Protein AF-A0A136Q423-F1 (afdb_monomer_lite)

Radius of gyration: 15.65 Å; chains: 1; bounding box: 30×45×35 Å

Structure (mmCIF, N/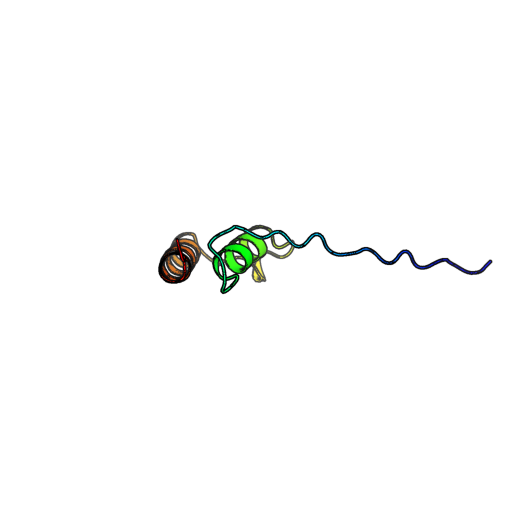CA/C/O backbone):
data_AF-A0A136Q423-F1
#
_entry.id   AF-A0A136Q423-F1
#
loop_
_atom_site.group_PDB
_atom_site.id
_atom_site.type_symbol
_atom_site.label_atom_id
_atom_site.label_alt_id
_atom_site.label_comp_id
_atom_site.label_asym_id
_atom_site.label_entity_id
_atom_site.label_seq_id
_atom_site.pdbx_PDB_ins_code
_atom_site.Cartn_x
_atom_site.Cartn_y
_atom_site.Cartn_z
_atom_site.occupancy
_atom_site.B_iso_or_equiv
_atom_site.auth_seq_id
_atom_site.auth_comp_id
_atom_site.auth_asym_id
_atom_site.auth_atom_id
_atom_site.pdbx_PDB_model_num
ATOM 1 N N . MET A 1 1 ? 14.607 33.121 -24.018 1.00 50.59 1 MET A N 1
ATOM 2 C CA . MET A 1 1 ? 13.238 32.732 -23.614 1.00 50.59 1 MET A CA 1
ATOM 3 C C . MET A 1 1 ? 13.333 32.070 -22.246 1.00 50.59 1 MET A C 1
ATOM 5 O O . MET A 1 1 ? 14.103 31.128 -22.128 1.00 50.59 1 MET A O 1
ATOM 9 N N . LEU A 1 2 ? 12.648 32.578 -21.215 1.00 57.41 2 LEU A N 1
ATOM 10 C CA . LEU A 1 2 ? 12.578 31.903 -19.910 1.00 57.41 2 LEU A CA 1
ATOM 11 C C . LEU A 1 2 ? 11.556 30.759 -19.993 1.00 57.41 2 LEU A C 1
ATOM 13 O O . LEU A 1 2 ? 10.392 31.010 -20.303 1.00 57.41 2 LEU A O 1
ATOM 17 N N . GLN A 1 3 ? 11.981 29.521 -19.729 1.00 69.12 3 GLN A N 1
ATOM 18 C CA . GLN A 1 3 ? 11.065 28.394 -19.531 1.00 69.12 3 GLN A CA 1
ATOM 19 C C . GLN A 1 3 ? 10.254 28.644 -18.255 1.00 69.12 3 GLN A C 1
ATOM 21 O O . GLN A 1 3 ? 10.817 28.764 -17.169 1.00 69.12 3 GLN A O 1
ATOM 26 N N . ARG A 1 4 ? 8.929 28.748 -18.388 1.00 65.69 4 ARG A N 1
ATOM 27 C CA . ARG A 1 4 ? 8.015 28.744 -17.243 1.00 65.69 4 ARG A CA 1
ATOM 28 C C . ARG A 1 4 ? 7.882 27.304 -16.763 1.00 65.69 4 ARG A C 1
ATOM 30 O O . ARG A 1 4 ? 7.340 26.471 -17.481 1.00 65.69 4 ARG A O 1
ATOM 37 N N . THR A 1 5 ? 8.400 27.009 -15.579 1.00 72.81 5 THR A N 1
ATOM 38 C CA . THR A 1 5 ? 8.174 25.723 -14.917 1.00 72.81 5 THR A CA 1
ATOM 39 C C . THR A 1 5 ? 6.720 25.679 -14.459 1.00 72.81 5 THR A C 1
ATOM 41 O O . THR A 1 5 ? 6.307 26.497 -13.639 1.00 72.81 5 THR A O 1
ATOM 44 N N . GLU A 1 6 ? 5.924 24.764 -15.006 1.00 74.25 6 GLU A N 1
ATOM 45 C CA . GLU A 1 6 ? 4.562 24.538 -14.524 1.00 74.25 6 GLU A CA 1
ATOM 46 C C . GLU A 1 6 ? 4.617 23.777 -13.196 1.00 74.25 6 GLU A C 1
ATOM 48 O O . GLU A 1 6 ? 5.127 22.657 -13.120 1.00 74.25 6 GLU A O 1
ATOM 53 N N . THR A 1 7 ? 4.100 24.387 -12.129 1.00 76.50 7 THR A N 1
ATOM 54 C CA . THR A 1 7 ? 3.951 23.712 -10.838 1.00 76.50 7 THR A CA 1
ATOM 55 C C . THR A 1 7 ? 2.779 22.740 -10.924 1.00 76.50 7 THR A C 1
ATOM 57 O O . THR A 1 7 ? 1.625 23.116 -10.725 1.00 76.50 7 THR A O 1
ATOM 60 N N . ILE A 1 8 ? 3.068 21.474 -11.224 1.00 77.44 8 ILE A N 1
ATOM 61 C CA . ILE A 1 8 ? 2.063 20.409 -11.197 1.00 77.44 8 ILE A CA 1
ATOM 62 C C . ILE A 1 8 ? 1.719 20.124 -9.733 1.00 77.44 8 ILE A C 1
ATOM 64 O O . ILE A 1 8 ? 2.552 19.625 -8.976 1.00 77.44 8 ILE A O 1
ATOM 68 N N . THR A 1 9 ? 0.490 20.438 -9.322 1.00 74.06 9 THR A N 1
ATOM 69 C CA . THR A 1 9 ? -0.006 20.020 -8.006 1.00 74.06 9 THR A CA 1
ATOM 70 C C . THR A 1 9 ? -0.363 18.534 -8.079 1.00 74.06 9 THR A C 1
ATO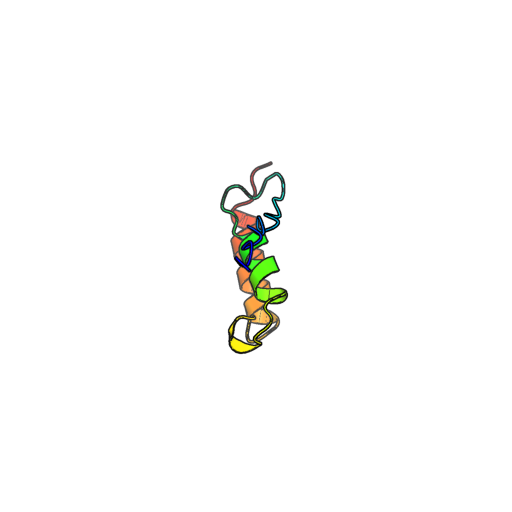M 72 O O . THR A 1 9 ? -1.176 18.155 -8.927 1.00 74.06 9 THR A O 1
ATOM 75 N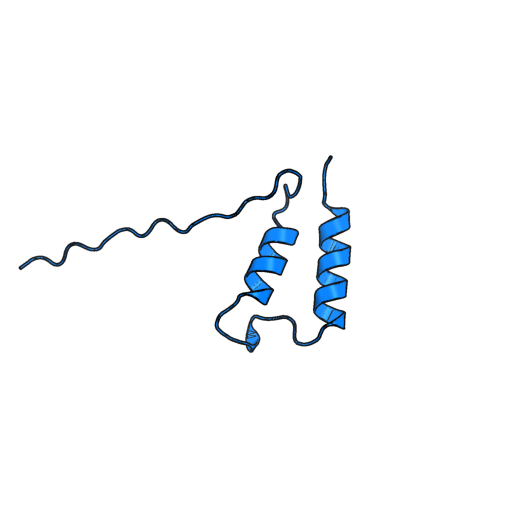 N . PRO A 1 10 ? 0.238 17.662 -7.251 1.00 68.62 10 PRO A N 1
ATOM 76 C CA . PRO A 1 10 ? -0.089 16.246 -7.280 1.00 68.62 10 PRO A CA 1
ATOM 77 C C . PRO A 1 10 ? -1.543 16.048 -6.853 1.00 68.62 10 PRO A C 1
ATOM 79 O O . PRO A 1 10 ? -1.985 16.594 -5.842 1.00 68.62 10 PRO A O 1
ATOM 82 N N . ILE A 1 11 ? -2.288 15.254 -7.622 1.00 71.62 11 ILE A N 1
ATOM 83 C CA . ILE A 1 11 ? -3.649 14.863 -7.257 1.00 71.62 11 ILE A CA 1
ATOM 84 C C . ILE A 1 11 ? -3.546 13.962 -6.026 1.00 71.62 11 ILE A C 1
ATOM 86 O O . ILE A 1 11 ? -3.079 12.825 -6.110 1.00 71.62 11 ILE A O 1
ATOM 90 N N . VAL A 1 12 ? -3.955 14.488 -4.872 1.00 70.81 12 VAL A N 1
ATOM 91 C CA . VAL A 1 12 ? -4.023 13.725 -3.626 1.00 70.81 12 VAL A CA 1
ATOM 92 C C . VAL A 1 12 ? -5.397 13.084 -3.549 1.00 70.81 12 VAL A C 1
ATOM 94 O O . VAL A 1 12 ? -6.397 13.737 -3.259 1.00 70.81 12 VAL A O 1
ATOM 97 N N . PHE A 1 13 ? -5.451 11.786 -3.816 1.00 72.19 13 PHE A N 1
ATOM 98 C CA . PHE A 1 13 ? -6.661 11.014 -3.593 1.00 72.19 13 PHE A CA 1
ATOM 99 C C . PHE A 1 13 ? -6.831 10.801 -2.084 1.00 72.19 13 PHE A C 1
ATOM 101 O O . PHE A 1 13 ? -5.901 10.373 -1.399 1.00 72.19 13 PHE A O 1
ATOM 108 N N . SER A 1 14 ? -8.021 11.085 -1.555 1.00 79.06 14 SER A N 1
ATOM 109 C CA . SER A 1 14 ? -8.371 10.771 -0.168 1.00 79.06 14 SER A CA 1
ATOM 110 C C . SER A 1 14 ? -9.701 10.029 -0.112 1.00 79.06 14 SER A C 1
ATOM 112 O O . S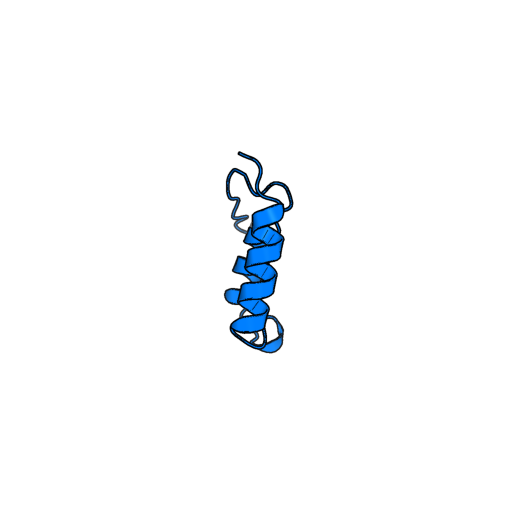ER A 1 14 ? -10.626 10.340 -0.857 1.00 79.06 14 SER A O 1
ATOM 114 N N . MET A 1 15 ? -9.761 9.010 0.741 1.00 82.62 15 MET A N 1
ATOM 115 C CA . MET A 1 15 ? -10.982 8.286 1.067 1.00 82.62 15 MET A CA 1
ATOM 116 C C . MET A 1 15 ? -11.427 8.729 2.460 1.00 82.62 15 MET A C 1
ATOM 118 O O . MET A 1 15 ? -10.610 8.792 3.383 1.00 82.62 15 MET A O 1
ATOM 122 N N . MET A 1 16 ? -12.709 9.062 2.603 1.00 81.94 16 MET A N 1
ATOM 123 C CA . MET A 1 16 ? -13.312 9.330 3.907 1.00 81.94 16 MET A CA 1
ATOM 124 C C . MET A 1 16 ? -13.236 8.052 4.757 1.00 81.94 16 MET A C 1
ATOM 126 O O . MET A 1 16 ? -13.529 6.972 4.252 1.00 81.94 16 MET A O 1
ATOM 130 N N . GLY A 1 17 ? -12.765 8.168 6.000 1.00 84.00 17 GLY A N 1
ATOM 131 C CA . GLY A 1 17 ? -12.495 7.027 6.887 1.00 84.00 17 GLY A CA 1
ATOM 132 C C . GLY A 1 17 ? -11.073 6.448 6.812 1.00 84.00 17 GLY A C 1
ATOM 133 O O . GLY A 1 17 ? -10.659 5.751 7.732 1.00 84.00 17 GLY A O 1
ATOM 134 N N . ASP A 1 18 ? -10.264 6.795 5.798 1.00 86.75 18 ASP A N 1
ATOM 135 C CA . ASP A 1 18 ? -8.824 6.476 5.757 1.00 86.75 18 ASP A CA 1
ATOM 136 C C . ASP A 1 18 ? -7.999 7.633 6.350 1.00 86.75 18 ASP A C 1
ATOM 138 O O . ASP A 1 18 ? -7.341 8.410 5.636 1.00 86.75 18 ASP A O 1
ATOM 142 N N . MET A 1 19 ? -8.080 7.799 7.675 1.00 82.88 19 MET A N 1
ATOM 143 C CA . MET A 1 19 ? -7.334 8.848 8.385 1.00 82.88 19 MET A CA 1
ATOM 144 C C . MET A 1 19 ? -5.823 8.630 8.289 1.00 82.88 19 MET A C 1
ATOM 146 O O . MET A 1 19 ? -5.080 9.571 8.013 1.00 82.88 19 MET A O 1
ATOM 150 N N . GLN A 1 20 ? -5.377 7.381 8.438 1.00 86.31 20 GLN A N 1
ATOM 151 C CA . GLN A 1 20 ? -3.958 7.017 8.445 1.00 86.31 20 GLN A CA 1
ATOM 152 C C . GLN A 1 20 ? -3.348 6.867 7.042 1.00 86.31 20 GLN A C 1
ATOM 154 O O . GLN A 1 20 ? -2.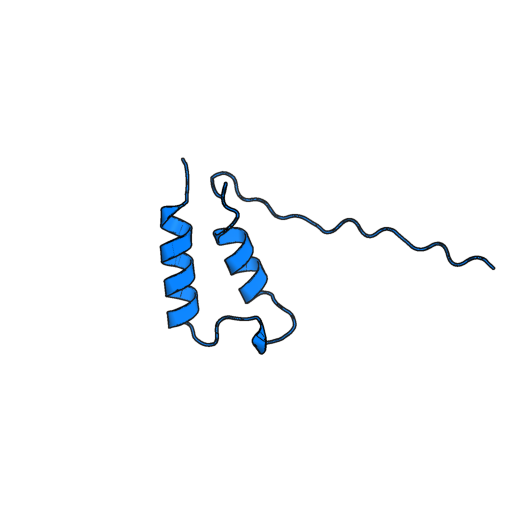161 6.568 6.918 1.00 86.31 20 GLN A O 1
ATOM 159 N N . LYS A 1 21 ? -4.136 7.076 5.977 1.00 89.88 21 LYS A N 1
ATOM 160 C CA . LYS A 1 21 ? -3.717 6.959 4.568 1.00 89.88 21 LYS A CA 1
ATOM 161 C C . LYS A 1 21 ? -3.150 5.588 4.199 1.00 89.88 21 LYS A C 1
ATOM 163 O O . LYS A 1 21 ? -2.469 5.465 3.180 1.00 89.88 21 LYS A O 1
ATOM 168 N N . GLN A 1 22 ? -3.421 4.552 4.992 1.00 91.38 22 GLN A N 1
ATOM 169 C CA . GLN A 1 22 ? -2.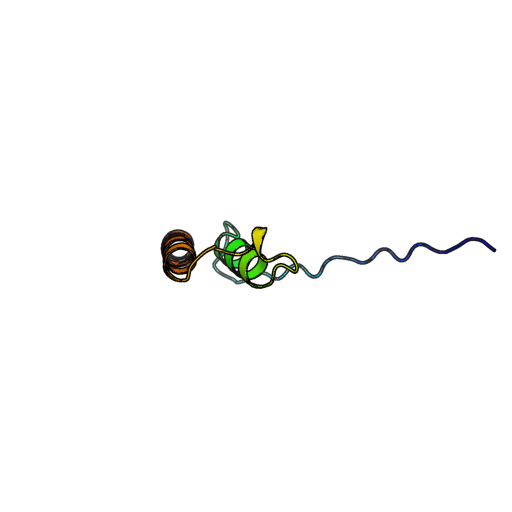865 3.218 4.766 1.00 91.38 22 GLN A CA 1
ATOM 170 C C . GLN A 1 22 ? -3.486 2.569 3.532 1.00 91.38 22 GLN A C 1
ATOM 172 O O . GLN A 1 22 ? -2.792 1.924 2.743 1.00 91.38 22 GLN A O 1
ATOM 177 N N . PHE A 1 23 ? -4.781 2.794 3.313 1.00 92.19 23 PHE A N 1
ATOM 178 C CA . PHE A 1 23 ? -5.441 2.302 2.114 1.00 92.19 23 PHE A CA 1
ATOM 179 C C . PHE A 1 23 ? -4.999 3.079 0.872 1.00 92.19 23 PHE A C 1
ATOM 181 O O . PHE A 1 23 ? -4.682 2.467 -0.150 1.00 92.19 23 PHE A O 1
ATOM 188 N N . MET A 1 24 ? -4.868 4.406 0.964 1.00 92.25 24 MET A N 1
ATOM 189 C CA . MET A 1 24 ? -4.328 5.199 -0.147 1.00 92.25 24 MET A CA 1
ATOM 190 C C . MET A 1 24 ? -2.866 4.856 -0.466 1.00 92.25 24 MET A C 1
ATOM 192 O O . MET A 1 24 ? -2.482 4.854 -1.639 1.00 92.25 24 MET A O 1
ATOM 196 N N . ALA A 1 25 ? -2.054 4.505 0.535 1.00 91.56 25 ALA A N 1
ATOM 197 C CA . ALA A 1 25 ? -0.690 4.017 0.337 1.00 91.56 25 ALA A CA 1
ATOM 198 C C . ALA A 1 25 ? -0.669 2.662 -0.389 1.00 91.56 25 ALA A C 1
ATOM 200 O O . ALA A 1 25 ? 0.088 2.494 -1.349 1.00 91.56 25 ALA A O 1
ATOM 201 N N . LEU A 1 26 ? -1.544 1.726 -0.002 1.00 93.81 26 LEU A N 1
ATOM 202 C CA . LEU A 1 26 ? -1.719 0.461 -0.717 1.00 93.81 26 LEU A CA 1
ATOM 203 C C . LEU A 1 26 ? -2.120 0.706 -2.177 1.00 93.81 26 LEU A C 1
ATOM 205 O O . LEU A 1 26 ? -1.458 0.192 -3.079 1.00 93.81 26 LEU A O 1
ATOM 209 N N . LEU A 1 27 ? -3.141 1.526 -2.428 1.00 92.69 27 LEU A N 1
ATOM 210 C CA . LEU A 1 27 ? -3.587 1.858 -3.784 1.00 92.69 27 LEU A CA 1
ATOM 211 C C . LEU A 1 27 ? -2.453 2.469 -4.622 1.00 92.69 27 LEU A C 1
ATOM 213 O O . LEU A 1 27 ? -2.211 2.049 -5.754 1.00 92.69 27 LEU A O 1
ATOM 217 N N . SER A 1 28 ? -1.697 3.398 -4.034 1.00 92.12 28 SER A N 1
ATOM 218 C CA . SER A 1 28 ? -0.536 4.025 -4.676 1.00 92.12 28 SER A CA 1
ATOM 219 C C . SER A 1 28 ? 0.552 3.005 -5.018 1.00 92.12 28 SER A C 1
ATOM 221 O O . SER A 1 28 ? 1.137 3.064 -6.100 1.00 92.12 28 SER A O 1
ATOM 223 N N . SER A 1 29 ? 0.803 2.040 -4.126 1.00 93.94 29 SER A N 1
ATOM 224 C CA . SER A 1 29 ? 1.768 0.965 -4.367 1.00 93.94 29 SER A CA 1
ATOM 225 C C . SER A 1 29 ? 1.333 0.053 -5.517 1.00 93.94 29 SER A C 1
ATOM 227 O O . SER A 1 29 ? 2.156 -0.289 -6.358 1.00 93.94 29 SER A O 1
ATOM 229 N N . LEU A 1 30 ? 0.039 -0.273 -5.630 1.00 94.56 30 LEU A N 1
ATOM 230 C CA . LEU A 1 30 ? -0.503 -1.104 -6.711 1.00 94.56 30 LEU A CA 1
ATOM 231 C C . LEU A 1 30 ? -0.403 -0.409 -8.076 1.00 94.56 30 LEU A C 1
ATOM 233 O O . LEU A 1 30 ? -0.109 -1.051 -9.085 1.00 94.56 30 LEU A O 1
ATOM 237 N N . MET A 1 31 ? -0.598 0.911 -8.102 1.00 93.12 31 MET A N 1
ATOM 238 C CA . MET A 1 31 ? -0.526 1.740 -9.310 1.00 93.12 31 MET A CA 1
ATOM 239 C C . MET A 1 31 ? 0.897 2.199 -9.661 1.00 93.12 31 MET A C 1
ATOM 241 O O . MET A 1 31 ? 1.097 2.880 -10.669 1.00 93.12 31 MET A O 1
ATOM 245 N N . ALA A 1 32 ? 1.906 1.841 -8.862 1.00 92.69 32 ALA A N 1
ATOM 246 C CA . ALA A 1 32 ? 3.266 2.319 -9.063 1.00 92.69 32 ALA A CA 1
ATOM 247 C C . ALA A 1 32 ? 3.804 1.942 -10.455 1.00 92.69 32 ALA A C 1
ATOM 249 O O . ALA A 1 32 ? 3.647 0.810 -10.918 1.00 92.69 32 ALA A O 1
ATOM 250 N N . LYS A 1 33 ? 4.494 2.877 -11.124 1.00 92.69 33 LYS A N 1
ATOM 251 C CA . LYS A 1 33 ? 5.106 2.651 -12.449 1.00 92.69 33 LYS A CA 1
ATOM 252 C C . LYS A 1 33 ? 6.092 1.479 -12.447 1.00 92.69 33 LYS A C 1
ATOM 254 O O . LYS A 1 33 ? 6.134 0.707 -13.399 1.00 92.69 33 LYS A O 1
ATOM 259 N N . TYR A 1 34 ? 6.887 1.367 -11.385 1.00 94.81 34 TYR A N 1
ATOM 260 C CA . TYR A 1 34 ? 7.930 0.353 -11.259 1.00 94.81 34 TYR A CA 1
ATOM 261 C C . TYR A 1 34 ? 7.400 -0.870 -10.503 1.00 94.81 34 TYR A C 1
ATOM 263 O O . TYR A 1 34 ? 6.950 -0.702 -9.367 1.00 94.81 34 TYR A O 1
ATOM 271 N N . PRO A 1 35 ? 7.497 -2.090 -11.070 1.00 92.69 35 PRO A N 1
ATOM 272 C CA . PRO A 1 35 ? 7.039 -3.312 -10.410 1.00 92.69 35 PRO A CA 1
ATOM 273 C C . PRO A 1 35 ? 7.665 -3.547 -9.033 1.00 92.69 35 PRO A C 1
ATOM 275 O O . PRO A 1 35 ? 6.985 -4.020 -8.136 1.00 92.69 35 PRO A O 1
ATOM 278 N N . SER A 1 36 ? 8.919 -3.131 -8.829 1.00 94.19 36 SER A N 1
ATOM 279 C CA . SER A 1 36 ? 9.623 -3.238 -7.541 1.00 94.19 36 SER A CA 1
ATOM 280 C C . SER A 1 36 ? 8.998 -2.428 -6.401 1.00 94.19 36 SER A C 1
ATOM 282 O O . SER A 1 36 ? 9.343 -2.635 -5.243 1.00 94.19 36 SER A O 1
ATOM 284 N N . ARG A 1 37 ? 8.110 -1.479 -6.719 1.00 91.75 37 ARG A N 1
ATOM 285 C CA . ARG A 1 37 ? 7.358 -0.680 -5.741 1.00 91.75 37 ARG A CA 1
ATOM 286 C C . ARG A 1 37 ? 5.944 -1.213 -5.507 1.00 91.75 37 ARG A C 1
ATOM 288 O O . ARG A 1 37 ? 5.220 -0.649 -4.691 1.00 91.75 37 ARG A O 1
ATOM 295 N N . ARG A 1 38 ? 5.547 -2.255 -6.241 1.00 95.25 38 ARG A N 1
ATOM 296 C CA . ARG A 1 38 ? 4.281 -2.962 -6.051 1.00 95.25 38 ARG A CA 1
ATOM 297 C C . ARG A 1 38 ? 4.489 -4.104 -5.050 1.00 95.25 38 ARG A C 1
ATOM 299 O O . ARG A 1 38 ? 5.621 -4.549 -4.862 1.00 95.25 38 ARG A O 1
ATOM 306 N N . PRO A 1 39 ? 3.417 -4.622 -4.434 1.00 96.12 39 PRO A N 1
ATOM 307 C CA . PRO A 1 39 ? 3.483 -5.893 -3.728 1.00 96.12 39 PRO A CA 1
ATOM 308 C C . PRO A 1 39 ? 3.995 -6.996 -4.665 1.00 96.12 39 PRO A C 1
ATOM 310 O O . PRO A 1 39 ? 3.522 -7.133 -5.794 1.00 96.12 39 PRO A O 1
ATOM 313 N N . ASN A 1 40 ? 4.927 -7.811 -4.181 1.00 95.44 40 ASN A N 1
ATOM 314 C CA . ASN A 1 40 ? 5.546 -8.899 -4.939 1.00 95.44 40 ASN A CA 1
ATOM 315 C C . ASN A 1 40 ? 4.585 -10.074 -5.185 1.00 95.44 40 ASN A C 1
ATOM 317 O O . ASN A 1 40 ? 4.863 -10.943 -6.006 1.00 95.44 40 ASN A O 1
ATOM 321 N N . SER A 1 41 ? 3.467 -10.138 -4.454 1.00 96.81 41 SER A N 1
ATOM 322 C CA . SER A 1 41 ? 2.444 -11.172 -4.614 1.00 96.81 41 SER A CA 1
ATOM 323 C C . SER A 1 41 ? 1.062 -10.685 -4.180 1.00 96.81 41 SER A C 1
ATOM 325 O O . SER A 1 41 ? 0.930 -9.743 -3.392 1.00 96.81 41 SER A O 1
ATOM 327 N N . ALA A 1 42 ? 0.026 -11.392 -4.636 1.00 96.00 42 ALA A N 1
ATOM 328 C CA . ALA A 1 42 ? -1.348 -11.168 -4.195 1.00 96.00 42 ALA A CA 1
ATOM 329 C C . ALA A 1 42 ? -1.509 -11.349 -2.675 1.00 96.00 42 ALA A C 1
ATOM 331 O O . ALA A 1 42 ? -2.196 -10.557 -2.036 1.00 96.00 42 ALA A O 1
ATOM 332 N N . ASN A 1 43 ? -0.820 -12.328 -2.078 1.00 97.81 43 ASN A N 1
ATOM 333 C CA . ASN A 1 43 ? -0.857 -12.565 -0.631 1.00 97.81 43 ASN A CA 1
ATOM 334 C C . ASN A 1 43 ? -0.289 -11.379 0.158 1.00 97.81 43 ASN A C 1
ATOM 336 O O . ASN A 1 43 ? -0.848 -10.994 1.183 1.00 97.81 43 ASN A O 1
ATOM 340 N N . GLN A 1 44 ? 0.789 -10.764 -0.336 1.00 96.00 44 GLN A N 1
ATOM 341 C CA . GLN A 1 44 ? 1.358 -9.569 0.286 1.00 96.00 44 GLN A CA 1
ATOM 342 C C . GLN A 1 44 ? 0.389 -8.383 0.202 1.00 96.00 44 GLN A C 1
ATOM 344 O O . GLN A 1 44 ? 0.152 -7.718 1.208 1.00 96.00 44 GLN A O 1
ATOM 349 N N . ALA A 1 45 ? -0.216 -8.159 -0.969 1.00 96.69 45 ALA A N 1
ATOM 350 C CA . ALA A 1 45 ? -1.224 -7.115 -1.149 1.00 96.69 45 ALA A CA 1
ATOM 351 C C . ALA A 1 45 ? -2.438 -7.325 -0.227 1.00 96.69 45 ALA A C 1
ATOM 353 O O . ALA A 1 45 ? -2.937 -6.375 0.374 1.00 96.69 45 ALA A O 1
ATOM 354 N N . LEU A 1 46 ? -2.882 -8.575 -0.072 1.00 97.06 46 LEU A N 1
ATOM 355 C CA . LEU A 1 46 ? -3.984 -8.936 0.814 1.00 97.06 46 LEU A CA 1
ATOM 356 C C . LEU A 1 46 ? -3.639 -8.682 2.287 1.00 97.06 46 LEU A C 1
ATOM 358 O O . LEU A 1 46 ? -4.467 -8.154 3.027 1.00 97.06 46 LEU A O 1
ATOM 362 N N . GLY A 1 47 ? -2.413 -9.002 2.707 1.00 96.88 47 GLY A N 1
ATOM 363 C CA . GLY A 1 47 ? -1.924 -8.683 4.048 1.00 96.88 47 GLY A CA 1
ATOM 364 C C . GLY A 1 47 ? -1.959 -7.180 4.331 1.00 96.88 47 GLY A C 1
ATOM 365 O O . GLY A 1 47 ? -2.465 -6.759 5.369 1.00 96.88 47 GLY A O 1
ATOM 366 N N . TRP A 1 48 ? -1.502 -6.364 3.379 1.00 95.12 48 TRP A N 1
ATOM 367 C CA . TRP A 1 48 ? -1.543 -4.902 3.491 1.00 95.12 48 TRP A CA 1
ATOM 368 C C . TRP A 1 48 ? -2.976 -4.364 3.534 1.00 95.12 48 TRP A C 1
ATOM 370 O O . TRP A 1 48 ? -3.269 -3.470 4.322 1.00 95.12 48 TRP A O 1
ATOM 380 N N . LEU A 1 49 ? -3.890 -4.938 2.746 1.00 95.00 49 LEU A N 1
ATOM 381 C CA . LEU A 1 49 ? -5.304 -4.567 2.777 1.00 95.00 49 LEU A CA 1
ATOM 382 C C . LEU A 1 49 ? -5.939 -4.867 4.137 1.00 95.00 49 LEU A C 1
ATOM 384 O O . LEU A 1 49 ? -6.686 -4.045 4.661 1.00 95.00 49 LEU A O 1
ATOM 388 N N . ASN A 1 50 ? -5.659 -6.038 4.709 1.00 95.38 50 ASN A N 1
ATOM 389 C CA . ASN A 1 50 ? -6.198 -6.416 6.013 1.00 95.38 50 ASN A CA 1
ATOM 390 C C . ASN A 1 50 ? -5.662 -5.515 7.132 1.00 95.38 50 ASN A C 1
ATOM 392 O O . ASN A 1 50 ? -6.432 -5.123 8.005 1.00 95.38 50 ASN A O 1
ATOM 396 N N . ALA A 1 51 ? -4.384 -5.129 7.070 1.00 92.94 51 ALA A N 1
ATOM 397 C CA . ALA A 1 51 ? -3.821 -4.139 7.984 1.00 92.94 51 ALA A CA 1
ATOM 398 C C . ALA A 1 51 ? -4.510 -2.771 7.828 1.00 92.94 51 ALA A C 1
ATOM 400 O O . ALA A 1 51 ? -4.989 -2.216 8.813 1.00 92.94 51 ALA A O 1
ATOM 401 N N . ALA A 1 52 ? -4.657 -2.270 6.597 1.00 92.81 52 ALA A N 1
ATOM 402 C CA . ALA A 1 52 ? -5.307 -0.986 6.325 1.00 92.81 52 ALA A CA 1
ATOM 403 C C . ALA A 1 52 ? -6.782 -0.950 6.764 1.00 92.81 52 ALA A C 1
ATOM 405 O O . ALA A 1 52 ? -7.249 0.051 7.295 1.00 92.81 52 ALA A O 1
ATOM 406 N N . LYS A 1 53 ? -7.527 -2.051 6.606 1.00 91.31 53 LYS A N 1
ATOM 407 C CA . LYS A 1 53 ? -8.921 -2.139 7.072 1.00 91.31 53 LYS A CA 1
ATOM 408 C C . LYS A 1 53 ? -9.060 -1.922 8.577 1.00 91.31 53 LYS A C 1
ATOM 410 O O . LYS A 1 53 ? -10.063 -1.368 9.009 1.00 91.31 53 LYS A O 1
ATOM 415 N N . SER A 1 54 ? -8.074 -2.352 9.368 1.00 90.12 54 SER A N 1
ATOM 416 C CA . SER A 1 54 ? -8.103 -2.167 10.826 1.00 90.12 54 SER A CA 1
ATOM 417 C C . SER A 1 54 ? -7.979 -0.702 11.253 1.00 90.12 54 SER A C 1
ATOM 419 O O . SER A 1 54 ? -8.284 -0.373 12.393 1.00 90.12 54 SER A O 1
ATOM 421 N N . THR A 1 55 ? -7.559 0.176 10.338 1.00 88.31 55 THR A N 1
ATOM 422 C CA . THR A 1 55 ? -7.383 1.611 10.584 1.00 88.31 55 THR A CA 1
ATOM 423 C C . THR A 1 55 ? -8.520 2.459 10.022 1.00 88.31 55 THR A C 1
ATOM 425 O O . THR A 1 55 ? -8.383 3.678 9.962 1.00 88.31 55 THR A O 1
ATOM 428 N N . PHE A 1 56 ? -9.601 1.836 9.542 1.00 89.44 56 PHE A N 1
ATOM 429 C CA . PHE A 1 56 ? -10.767 2.563 9.049 1.00 89.44 56 PHE A CA 1
ATOM 430 C C . PHE A 1 56 ? -11.616 3.059 10.211 1.00 89.44 56 PHE A C 1
ATOM 432 O O . PHE A 1 56 ? -12.043 2.277 11.059 1.00 89.44 56 PHE A O 1
ATOM 439 N N . GLU A 1 57 ? -11.874 4.360 10.213 1.00 83.00 57 GLU A N 1
ATOM 440 C CA . GLU A 1 57 ? -12.787 5.013 11.147 1.00 83.00 57 GLU A CA 1
ATOM 441 C C . GLU A 1 57 ? -14.098 5.329 10.411 1.00 83.00 57 GLU A C 1
ATOM 443 O O . GLU A 1 57 ? -14.063 5.816 9.278 1.00 83.00 57 GLU A O 1
ATOM 448 N N . TYR A 1 58 ? -15.235 4.989 11.028 1.00 68.25 58 TYR A N 1
ATOM 449 C CA . TYR A 1 58 ? -16.589 5.155 10.479 1.00 68.25 58 TYR A CA 1
ATOM 450 C C . TYR A 1 58 ? -17.293 6.378 11.059 1.00 68.25 58 TYR A C 1
ATOM 452 O O . TYR A 1 58 ? -17.165 6.596 12.285 1.00 68.25 58 TYR A O 1
#

Sequence (58 aa):
MLQRTETITPIVFSMMGDMQKQFMALLSSLMAKYPSRRPNSANQALGWLNAAKSTFEY

pLDDT: mean 86.32, std 11.0, range [50.59, 97.81]

Organism: NCBI:txid626937

Foldseek 3Di:
DDDDDDDDDDPDDDDQQQPVCLVVLLVCQCPDPDVVSHPPDPVSSVVSVVVSVVSGDD

Secondary structure (DSSP, 8-state):
---------------TT-TT-HHHHHHHHHT-SSGGGS-SSHHHHHHHHHHHHTT---